Protein AF-A0A928P1C9-F1 (afdb_monomer)

Secondary structure (DSSP, 8-state):
-EEEETTEEEETT-EEEEE-TTS-EEEEEEEEEETTEEEEEETTS-EEEEEHHHHHHHT-EEEE-

Nearest PDB structures (foldseek):
  7uwz-assembly1_A  TM=7.328E-01  e=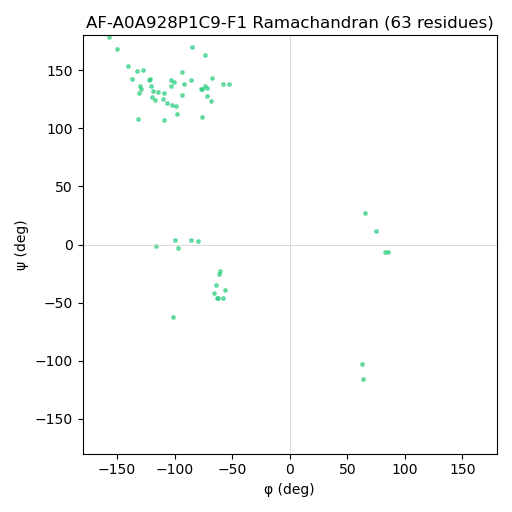3.819E-02  synthetic construct
  3hfo-assembly1_B  TM=7.266E-01  e=6.370E-02  Synechocystis sp. PCC 6803
  6ysy-assembly1_A  TM=6.363E-01  e=1.824E-02  Oryctolagus cuniculus
  8qyq-assembly2_B  TM=6.604E-01  e=2.290E-02  Bos taurus
  6qdj-assembly1_A  TM=6.024E-01  e=5.075E-02  Caenorhabditis elegans

Structure (mmCIF, N/CA/C/O backbone):
data_AF-A0A928P1C9-F1
#
_entry.id   AF-A0A928P1C9-F1
#
loop_
_atom_site.group_PDB
_atom_site.id
_atom_site.type_symbol
_atom_site.label_atom_id
_atom_site.label_alt_id
_atom_site.label_comp_id
_atom_site.label_asym_id
_atom_site.label_entity_id
_atom_site.label_seq_id
_atom_site.pdbx_PDB_ins_code
_atom_site.Cartn_x
_atom_site.Cartn_y
_atom_site.Cartn_z
_atom_site.occupancy
_atom_site.B_iso_or_equiv
_atom_site.auth_seq_id
_atom_site.auth_comp_id
_atom_site.auth_asym_id
_atom_site.auth_atom_id
_atom_site.pdbx_PDB_model_num
ATOM 1 N N . MET A 1 1 ? 6.428 3.570 -14.976 1.00 78.50 1 MET A N 1
ATOM 2 C CA . MET A 1 1 ? 5.754 2.270 -15.216 1.00 78.50 1 MET A CA 1
ATOM 3 C C . MET A 1 1 ? 4.619 2.144 -14.211 1.00 78.50 1 MET A C 1
ATOM 5 O O . MET A 1 1 ? 4.849 2.476 -13.053 1.00 78.50 1 MET A O 1
ATOM 9 N N . LYS A 1 2 ? 3.413 1.755 -14.646 1.00 86.56 2 LYS A N 1
ATOM 10 C CA . LYS A 1 2 ? 2.253 1.576 -13.756 1.00 86.56 2 LYS A CA 1
ATOM 11 C C . LYS A 1 2 ? 2.184 0.133 -13.263 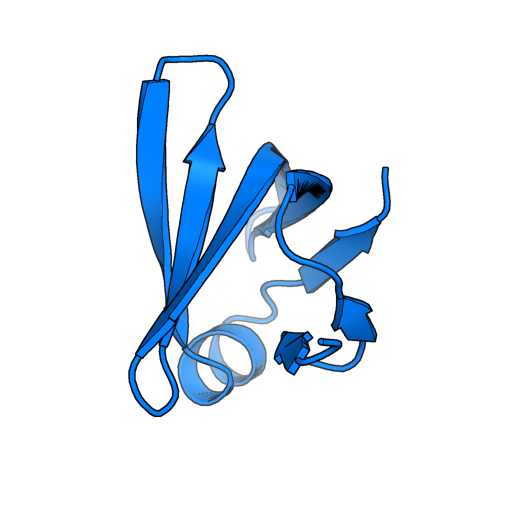1.00 86.56 2 LYS A C 1
ATOM 13 O O . LYS A 1 2 ? 2.376 -0.782 -14.059 1.00 86.56 2 LYS A O 1
ATOM 18 N N . TYR A 1 3 ? 1.872 -0.055 -11.987 1.00 89.44 3 TYR A N 1
ATOM 19 C CA . TYR A 1 3 ? 1.704 -1.366 -11.361 1.00 89.44 3 TYR 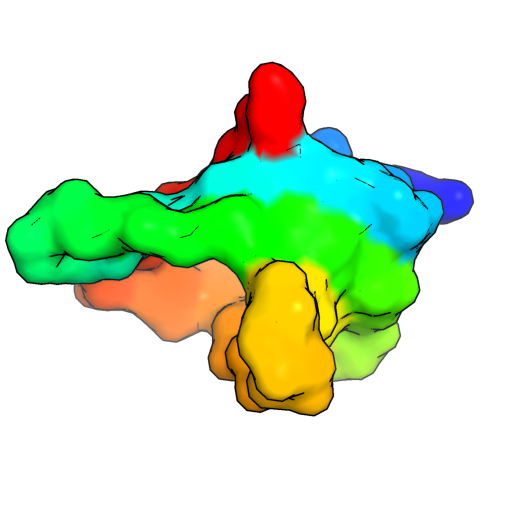A CA 1
ATOM 20 C C . TYR A 1 3 ? 0.316 -1.480 -10.747 1.00 89.44 3 TYR A C 1
ATOM 22 O O . TYR A 1 3 ? -0.190 -0.512 -10.185 1.00 89.44 3 TYR A O 1
ATOM 30 N N . LEU A 1 4 ? -0.302 -2.655 -10.851 1.00 90.19 4 LEU A N 1
ATOM 31 C CA . LEU A 1 4 ? -1.598 -2.899 -10.228 1.00 90.19 4 LEU A CA 1
ATOM 32 C C . LEU A 1 4 ? -1.411 -3.108 -8.721 1.00 90.19 4 LEU A C 1
ATOM 34 O O . LEU A 1 4 ? -0.879 -4.136 -8.304 1.00 90.19 4 LEU A O 1
ATOM 38 N N . VAL A 1 5 ? -1.859 -2.135 -7.931 1.00 91.62 5 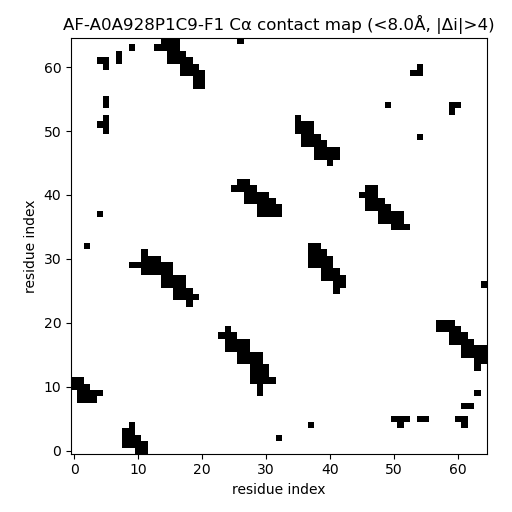VAL A N 1
ATOM 39 C CA . VAL A 1 5 ? -1.822 -2.143 -6.468 1.00 91.62 5 VAL A CA 1
ATOM 40 C C . VAL A 1 5 ? -3.249 -2.314 -5.955 1.00 91.62 5 VAL A C 1
ATOM 42 O O . VAL A 1 5 ? -4.085 -1.412 -6.047 1.00 91.62 5 VAL A O 1
ATOM 45 N N . GLY A 1 6 ? -3.550 -3.502 -5.443 1.00 88.00 6 GLY A N 1
ATOM 46 C CA . GLY A 1 6 ? -4.912 -3.939 -5.164 1.00 88.00 6 GLY A CA 1
ATOM 47 C C . GLY A 1 6 ? -5.717 -4.000 -6.460 1.00 88.00 6 GLY A C 1
ATOM 48 O O . GLY A 1 6 ? -5.554 -4.924 -7.253 1.00 88.00 6 GLY A O 1
ATOM 49 N N . GLU A 1 7 ? -6.562 -2.995 -6.671 1.00 86.31 7 GLU A N 1
ATOM 50 C CA . GLU A 1 7 ? -7.425 -2.852 -7.853 1.00 86.31 7 GLU A CA 1
ATOM 51 C C . GLU A 1 7 ? -7.084 -1.603 -8.684 1.00 86.31 7 GLU A C 1
ATOM 53 O O . GLU A 1 7 ? -7.685 -1.373 -9.732 1.00 86.31 7 GLU A O 1
ATOM 58 N N . THR A 1 8 ? -6.106 -0.801 -8.246 1.00 90.12 8 THR A N 1
ATOM 59 C CA . THR A 1 8 ? -5.796 0.497 -8.857 1.00 90.12 8 THR A CA 1
ATOM 60 C C . THR A 1 8 ? -4.405 0.484 -9.494 1.00 90.12 8 THR A C 1
ATOM 62 O O . THR A 1 8 ? -3.441 0.085 -8.838 1.00 90.12 8 THR A O 1
ATOM 65 N N . PRO A 1 9 ? -4.241 0.936 -10.750 1.00 92.00 9 PRO A N 1
ATOM 66 C CA . PRO A 1 9 ? -2.920 1.137 -11.331 1.00 92.00 9 PRO A CA 1
ATOM 67 C C . PRO A 1 9 ? -2.236 2.362 -10.708 1.00 92.00 9 PRO A C 1
ATOM 69 O O . PRO A 1 9 ? -2.801 3.455 -10.711 1.00 92.00 9 PRO A O 1
ATOM 72 N N . MET A 1 10 ? -1.011 2.187 -10.215 1.00 92.38 10 MET A N 1
ATOM 73 C CA . MET A 1 10 ? -0.236 3.224 -9.526 1.00 92.38 10 MET A CA 1
ATOM 74 C C . MET A 1 10 ? 1.157 3.405 -10.113 1.00 92.38 10 MET A C 1
ATOM 76 O O . MET A 1 10 ? 1.765 2.456 -10.616 1.00 92.38 10 MET A O 1
ATOM 80 N N . GLU A 1 11 ? 1.671 4.627 -10.019 1.00 94.00 11 GLU A N 1
ATOM 81 C CA . GLU A 1 11 ? 3.025 4.992 -10.436 1.00 94.00 11 GLU A CA 1
ATOM 82 C C . GLU A 1 11 ? 3.955 5.137 -9.231 1.00 94.00 11 GLU A C 1
ATOM 84 O O . GLU A 1 11 ? 3.565 5.644 -8.183 1.00 94.00 11 GLU A O 1
ATOM 89 N N . GLN A 1 12 ? 5.204 4.691 -9.369 1.00 93.62 12 GLN A N 1
ATOM 90 C CA . GLN A 1 12 ? 6.215 4.909 -8.332 1.00 93.62 12 GLN A CA 1
ATOM 91 C C . GLN A 1 12 ? 6.383 6.411 -8.059 1.00 93.62 12 GLN A C 1
ATOM 93 O O . GLN A 1 12 ? 6.408 7.216 -8.986 1.00 93.62 12 GLN A 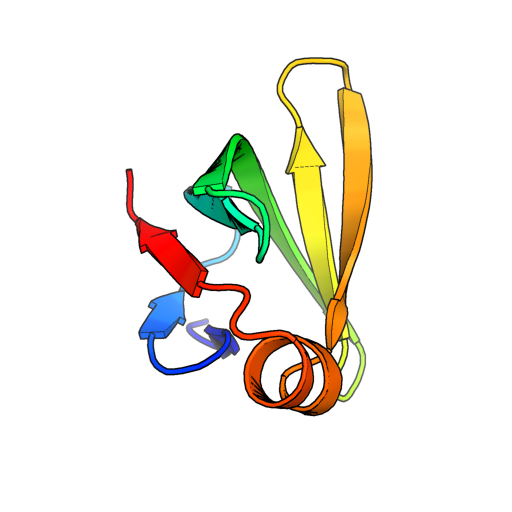O 1
ATOM 98 N N . GLY A 1 13 ? 6.503 6.783 -6.787 1.00 94.00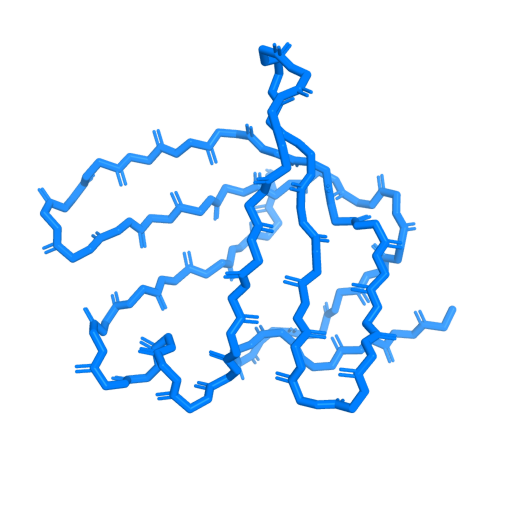 13 GLY A N 1
ATOM 99 C CA . GLY A 1 13 ? 6.533 8.169 -6.321 1.00 94.00 13 GLY A CA 1
ATOM 100 C C . GLY A 1 13 ? 5.152 8.794 -6.096 1.00 94.00 13 GLY A C 1
ATOM 101 O O . GLY A 1 13 ? 5.075 9.898 -5.562 1.00 94.00 13 GLY A O 1
ATOM 102 N N . GLN A 1 14 ? 4.062 8.109 -6.453 1.00 95.19 14 GLN A N 1
ATOM 103 C CA . GLN A 1 14 ? 2.706 8.616 -6.261 1.00 95.19 14 GLN A CA 1
ATOM 104 C C . GLN A 1 14 ? 2.309 8.609 -4.778 1.00 95.19 14 GLN A C 1
ATOM 106 O O . GLN A 1 14 ? 2.527 7.619 -4.073 1.00 95.19 14 GLN A O 1
ATOM 111 N N . ARG A 1 15 ? 1.699 9.707 -4.313 1.00 96.12 15 ARG A N 1
ATOM 112 C CA . ARG A 1 15 ? 1.078 9.783 -2.984 1.00 96.12 15 ARG A CA 1
ATOM 113 C C . ARG A 1 15 ? -0.229 8.998 -2.972 1.00 96.12 15 ARG A C 1
ATOM 115 O O . ARG A 1 15 ? -1.006 9.043 -3.928 1.00 96.12 15 ARG A O 1
ATOM 122 N N . VAL A 1 16 ? -0.438 8.241 -1.907 1.00 95.94 16 VAL A N 1
ATOM 123 C CA . VAL A 1 16 ? -1.559 7.320 -1.755 1.00 95.94 16 VAL A CA 1
ATOM 124 C C . VAL A 1 16 ? -2.093 7.356 -0.332 1.00 95.94 16 VAL A C 1
ATOM 126 O O . VAL A 1 16 ? -1.358 7.599 0.624 1.00 95.94 16 VAL A O 1
ATOM 129 N N . ILE A 1 17 ? -3.367 7.019 -0.195 1.00 96.19 17 ILE A N 1
ATOM 130 C CA . ILE A 1 17 ? -4.021 6.750 1.077 1.00 96.19 17 ILE A CA 1
ATOM 131 C C . ILE A 1 17 ? -4.242 5.242 1.183 1.00 96.19 17 ILE A C 1
ATOM 133 O O . ILE A 1 17 ? -4.911 4.631 0.342 1.00 96.19 17 ILE A O 1
ATOM 137 N N . ILE A 1 18 ? -3.680 4.643 2.231 1.00 95.38 18 ILE A N 1
ATOM 138 C CA . ILE A 1 18 ? -3.889 3.241 2.596 1.00 95.38 18 ILE A CA 1
ATOM 139 C C . ILE A 1 18 ? -4.961 3.201 3.680 1.00 95.38 18 ILE A C 1
ATOM 141 O O . ILE A 1 18 ? -4.715 3.644 4.798 1.00 95.38 18 ILE A O 1
ATOM 145 N N . THR A 1 19 ? -6.133 2.653 3.372 1.00 96.12 19 THR A N 1
ATOM 146 C CA . THR A 1 19 ? -7.211 2.409 4.337 1.00 96.12 19 THR A CA 1
ATOM 147 C C . THR A 1 19 ? -7.177 0.952 4.785 1.00 96.12 19 THR A C 1
ATOM 149 O O . THR A 1 19 ? -7.335 0.040 3.971 1.00 96.12 19 THR A O 1
ATOM 152 N N . PHE A 1 20 ? -6.980 0.729 6.082 1.00 94.50 20 PHE A N 1
ATOM 153 C CA . PHE A 1 20 ? -6.928 -0.591 6.703 1.00 94.50 20 PHE A CA 1
ATOM 154 C C . PHE A 1 20 ? -8.322 -1.123 7.056 1.00 94.50 20 PHE A C 1
ATOM 156 O O . PHE A 1 20 ? -9.329 -0.416 7.002 1.00 94.50 20 PHE A O 1
ATOM 163 N N . SER A 1 21 ? -8.376 -2.399 7.440 1.00 92.81 21 SER A N 1
ATOM 164 C CA . SER A 1 21 ? -9.614 -3.114 7.774 1.00 92.81 21 SER A CA 1
ATOM 165 C C . SER A 1 21 ? -10.379 -2.523 8.960 1.00 92.81 21 SER A C 1
ATOM 167 O O . SER A 1 21 ? -11.582 -2.727 9.078 1.00 92.81 21 SER A O 1
ATOM 169 N N . ASP A 1 22 ? -9.679 -1.825 9.854 1.00 93.12 22 ASP A N 1
ATOM 170 C CA . ASP A 1 22 ? -10.247 -1.135 11.015 1.00 93.12 22 ASP A CA 1
ATOM 171 C C . ASP A 1 22 ? -10.748 0.284 10.680 1.00 93.12 22 ASP A C 1
ATOM 173 O O . ASP A 1 22 ? -11.189 1.011 11.566 1.00 93.12 22 ASP A O 1
ATOM 177 N N . GLY A 1 23 ? -10.682 0.685 9.405 1.00 93.00 23 GLY A N 1
ATOM 178 C CA . GLY A 1 23 ? -11.091 2.001 8.920 1.00 93.00 23 GLY A CA 1
ATOM 179 C C . GLY A 1 23 ? -10.031 3.090 9.083 1.00 93.00 23 GLY A C 1
ATOM 180 O O . GLY A 1 23 ? -10.218 4.191 8.560 1.00 93.00 23 GLY A O 1
ATOM 181 N N . LYS A 1 24 ? -8.900 2.816 9.750 1.00 94.50 24 LYS A N 1
ATOM 182 C CA . LYS A 1 24 ? -7.806 3.789 9.837 1.00 94.50 24 LYS A CA 1
ATOM 183 C C . LYS A 1 24 ? -7.180 3.989 8.470 1.00 94.50 24 LYS A C 1
ATOM 185 O O . LYS A 1 24 ? -7.034 3.046 7.696 1.00 94.50 24 LYS A O 1
ATOM 190 N N . SER A 1 25 ? -6.793 5.227 8.193 1.00 95.38 25 SER A N 1
ATOM 191 C CA . SER A 1 25 ? -6.121 5.589 6.953 1.00 95.38 25 SER A CA 1
ATOM 192 C C . SER A 1 25 ? -4.761 6.204 7.239 1.00 95.38 25 SER A C 1
ATOM 194 O O . SER A 1 25 ? -4.600 6.925 8.222 1.00 95.38 25 SER A O 1
ATOM 196 N N . VAL A 1 26 ? -3.787 5.892 6.390 1.00 95.12 26 VAL A N 1
ATOM 197 C CA . VAL A 1 26 ? -2.418 6.408 6.475 1.00 95.12 26 VAL A CA 1
ATOM 198 C C . VAL A 1 26 ? -2.005 6.931 5.106 1.00 95.12 26 VAL A C 1
ATOM 200 O O . VAL A 1 26 ? -2.147 6.220 4.109 1.00 95.12 26 VAL A O 1
ATOM 203 N N . SER A 1 27 ? -1.484 8.157 5.073 1.00 96.19 27 SER A N 1
ATOM 204 C CA . SER A 1 27 ? -0.853 8.729 3.884 1.00 96.19 27 SER A CA 1
ATOM 205 C C . SER A 1 27 ? 0.545 8.148 3.698 1.00 96.19 27 SER A C 1
ATOM 207 O O . SER A 1 27 ? 1.328 8.031 4.648 1.00 96.19 27 SER A O 1
ATOM 209 N N . ALA A 1 28 ? 0.854 7.756 2.468 1.00 96.81 28 ALA A N 1
ATOM 210 C CA . ALA A 1 28 ? 2.129 7.160 2.107 1.00 96.81 28 ALA A CA 1
ATOM 211 C C . ALA A 1 28 ? 2.509 7.485 0.659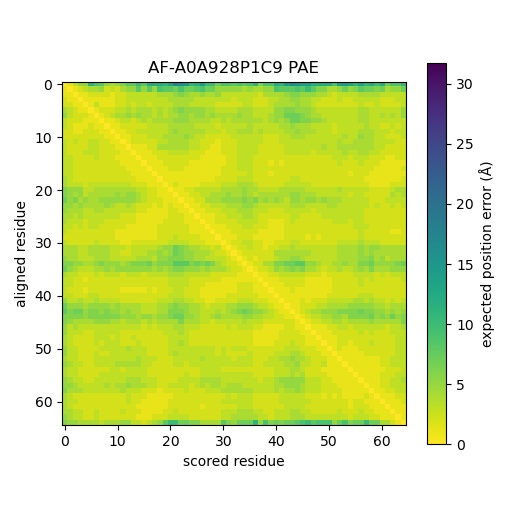 1.00 96.81 28 ALA A C 1
ATOM 213 O O . ALA A 1 28 ? 1.698 7.960 -0.132 1.00 96.81 28 ALA A O 1
ATOM 214 N N . VAL A 1 29 ? 3.751 7.196 0.294 1.00 96.94 29 VAL A N 1
ATOM 215 C CA . VAL A 1 29 ? 4.253 7.272 -1.077 1.00 96.94 29 VAL A CA 1
ATOM 216 C C . VAL A 1 29 ? 4.501 5.859 -1.577 1.00 96.94 29 VAL A C 1
ATOM 218 O O . VAL A 1 29 ? 5.247 5.107 -0.950 1.00 96.94 29 VAL A O 1
ATOM 221 N N . TYR A 1 30 ? 3.908 5.492 -2.711 1.00 96.31 30 TYR A N 1
ATOM 222 C CA . TYR A 1 30 ? 4.188 4.212 -3.355 1.00 96.31 30 TYR A CA 1
ATOM 223 C C . TYR A 1 30 ? 5.618 4.209 -3.906 1.00 96.31 30 TYR A C 1
ATOM 225 O O . TYR A 1 30 ? 5.986 5.088 -4.682 1.00 96.31 30 TYR A O 1
ATOM 233 N N . LYS A 1 31 ? 6.447 3.245 -3.498 1.00 95.69 31 LYS A N 1
ATOM 234 C CA . LYS A 1 31 ? 7.876 3.213 -3.846 1.00 95.69 31 LYS A CA 1
ATOM 235 C C . LYS A 1 31 ? 8.172 2.239 -4.958 1.00 95.69 31 LYS A C 1
ATOM 237 O O . LYS A 1 31 ? 8.642 2.639 -6.019 1.00 95.69 31 LYS A O 1
ATOM 242 N N . ASP A 1 32 ? 7.903 0.967 -4.716 1.00 93.12 32 ASP A N 1
ATOM 243 C CA . ASP A 1 32 ? 8.274 -0.094 -5.629 1.00 93.12 32 ASP A CA 1
ATOM 244 C C . ASP A 1 32 ? 7.421 -1.347 -5.446 1.00 93.12 32 ASP A C 1
ATOM 246 O O . ASP A 1 32 ? 6.508 -1.421 -4.617 1.00 93.12 32 ASP A O 1
ATOM 250 N N . THR A 1 33 ? 7.710 -2.332 -6.288 1.00 93.31 33 THR A N 1
ATOM 251 C CA . THR A 1 33 ? 7.129 -3.657 -6.186 1.00 93.31 33 THR A CA 1
ATOM 252 C C . THR A 1 33 ? 8.198 -4.712 -6.405 1.00 93.31 33 THR A C 1
ATOM 254 O O . THR A 1 33 ? 9.080 -4.557 -7.251 1.00 93.31 33 THR A O 1
ATOM 257 N N . TYR A 1 34 ? 8.095 -5.798 -5.646 1.00 89.19 34 TYR A N 1
ATOM 258 C CA . TYR A 1 34 ? 8.911 -6.989 -5.814 1.00 89.19 34 TYR A CA 1
ATOM 259 C C . TYR A 1 34 ? 8.004 -8.221 -5.802 1.00 89.19 34 TYR A C 1
ATOM 261 O O . TYR A 1 34 ? 7.425 -8.592 -4.775 1.00 89.19 34 TYR A O 1
ATOM 269 N N . GLY A 1 35 ? 7.838 -8.840 -6.973 1.00 86.00 35 GLY A N 1
ATOM 270 C CA . GLY A 1 35 ? 6.867 -9.914 -7.173 1.00 86.00 35 GLY A CA 1
ATOM 271 C C . GLY A 1 35 ? 5.434 -9.417 -6.966 1.00 86.00 35 GLY A C 1
ATOM 272 O O . GLY A 1 35 ? 4.957 -8.568 -7.709 1.00 86.00 35 GLY A O 1
ATOM 273 N N . TYR A 1 36 ? 4.750 -9.951 -5.952 1.00 84.56 36 TYR A N 1
ATOM 274 C CA . TYR A 1 36 ? 3.371 -9.574 -5.603 1.00 84.56 36 TYR A CA 1
ATOM 275 C C . TYR A 1 36 ? 3.278 -8.585 -4.435 1.00 84.56 36 TYR A C 1
ATOM 277 O O . TYR A 1 36 ? 2.172 -8.303 -3.968 1.00 84.56 36 TYR A O 1
ATOM 285 N N . ASN A 1 37 ? 4.422 -8.116 -3.930 1.00 93.44 37 ASN A N 1
ATOM 286 C CA . ASN A 1 37 ? 4.511 -7.204 -2.798 1.00 93.44 37 ASN A CA 1
ATOM 287 C C . ASN A 1 37 ? 4.735 -5.772 -3.287 1.00 93.44 37 ASN A C 1
ATOM 289 O O . ASN A 1 37 ? 5.517 -5.543 -4.210 1.00 93.44 37 ASN A O 1
ATOM 293 N N . HIS A 1 38 ? 4.069 -4.824 -2.642 1.00 95.31 38 HIS A N 1
ATOM 294 C CA . HIS A 1 38 ? 4.141 -3.392 -2.905 1.00 95.31 38 HIS A CA 1
ATOM 295 C C . HIS A 1 38 ? 4.659 -2.679 -1.662 1.00 95.31 38 HIS A C 1
ATOM 297 O O . HIS A 1 38 ? 4.156 -2.931 -0.564 1.00 95.31 38 HIS A O 1
ATOM 303 N N . SER A 1 39 ? 5.642 -1.801 -1.838 1.00 96.12 39 SER A N 1
ATOM 304 C CA . SER A 1 39 ? 6.239 -1.031 -0.748 1.00 96.12 39 SER A CA 1
ATOM 305 C C . SER A 1 39 ? 5.722 0.400 -0.755 1.00 96.12 39 SER A C 1
ATOM 307 O O . SER A 1 39 ? 5.663 1.057 -1.798 1.00 96.12 39 SER A O 1
ATOM 309 N N . PHE A 1 40 ? 5.398 0.898 0.429 1.00 96.75 40 PHE A N 1
ATOM 310 C CA . PHE A 1 40 ? 4.918 2.249 0.666 1.00 96.75 40 PHE A CA 1
ATOM 311 C C . PHE A 1 40 ? 5.732 2.874 1.789 1.00 96.75 40 PHE A C 1
ATOM 313 O O . PHE A 1 40 ? 5.968 2.227 2.805 1.00 96.75 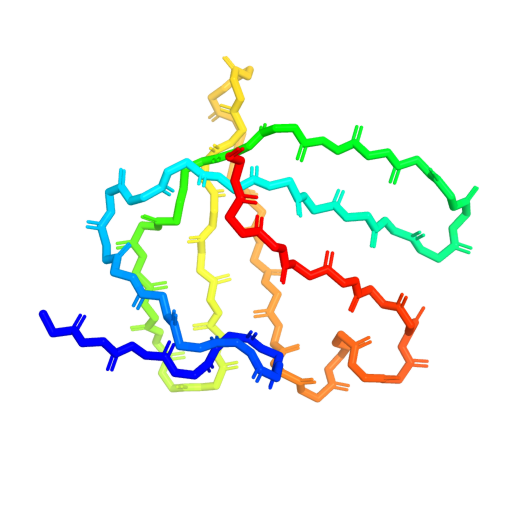40 PHE A O 1
ATOM 320 N N . GLU A 1 41 ? 6.138 4.126 1.635 1.00 97.31 41 GLU A N 1
ATOM 321 C CA . GLU A 1 41 ? 6.787 4.886 2.704 1.00 97.31 41 GLU A CA 1
ATOM 322 C C . GLU A 1 41 ? 5.775 5.846 3.325 1.00 97.31 41 GLU A C 1
ATOM 324 O O . GLU A 1 41 ? 5.203 6.678 2.622 1.00 97.31 41 GLU A O 1
ATOM 329 N N . THR A 1 42 ? 5.519 5.714 4.623 1.00 95.19 42 THR A N 1
ATOM 330 C CA . THR A 1 42 ? 4.631 6.611 5.370 1.00 95.19 42 THR A CA 1
ATOM 331 C C . THR A 1 42 ? 5.301 7.961 5.608 1.00 95.19 42 THR A C 1
ATOM 333 O O . THR A 1 42 ? 6.523 8.083 5.558 1.00 95.19 42 THR A O 1
ATOM 336 N N . GLU A 1 43 ? 4.520 8.981 5.962 1.00 89.69 43 GLU A N 1
ATOM 337 C CA . GLU A 1 43 ? 5.070 10.306 6.306 1.00 89.69 43 GLU A CA 1
ATOM 338 C C . GLU A 1 43 ? 6.030 10.282 7.506 1.00 89.69 43 GLU A C 1
ATOM 340 O O . GLU A 1 43 ? 6.902 11.136 7.632 1.00 89.69 43 GLU A O 1
ATOM 345 N N . THR A 1 44 ? 5.913 9.272 8.371 1.00 89.06 44 THR A N 1
ATOM 346 C CA . THR A 1 44 ? 6.822 9.042 9.502 1.00 89.06 44 THR A CA 1
ATOM 347 C C . THR A 1 44 ? 8.137 8.360 9.099 1.00 89.06 44 THR A C 1
ATOM 349 O O . THR A 1 44 ? 8.927 8.013 9.975 1.00 89.06 44 THR A O 1
ATOM 352 N N . GLY A 1 45 ? 8.366 8.109 7.803 1.00 89.94 45 GLY A N 1
ATOM 353 C CA . GLY A 1 45 ? 9.544 7.407 7.276 1.00 89.94 45 GLY A CA 1
ATOM 354 C C . GLY A 1 45 ? 9.518 5.891 7.494 1.00 89.94 45 GLY A C 1
ATOM 355 O O . GLY A 1 45 ? 10.532 5.214 7.338 1.00 89.94 45 GLY A O 1
ATOM 356 N N . SER A 1 46 ? 8.375 5.327 7.896 1.00 93.56 46 SER A N 1
ATOM 357 C CA . SER A 1 46 ? 8.226 3.880 8.076 1.00 93.56 46 SER A CA 1
ATOM 358 C C . SER A 1 46 ? 7.855 3.221 6.751 1.00 93.56 46 SER A C 1
ATOM 360 O O . SER A 1 46 ? 7.058 3.754 5.985 1.00 93.56 46 SER A O 1
ATOM 362 N N . THR A 1 47 ? 8.400 2.036 6.479 1.00 94.69 47 THR A N 1
ATOM 363 C CA . THR A 1 47 ? 8.026 1.269 5.283 1.00 94.69 47 THR A CA 1
ATOM 364 C C . THR A 1 47 ? 6.913 0.282 5.613 1.00 94.69 47 THR A C 1
ATOM 366 O O . THR A 1 47 ? 7.022 -0.511 6.547 1.00 94.69 47 THR A O 1
ATOM 369 N N . VAL A 1 48 ? 5.846 0.319 4.823 1.00 94.25 48 VAL A N 1
ATOM 370 C CA . VAL A 1 48 ? 4.736 -0.629 4.849 1.00 94.25 48 VAL A CA 1
ATOM 371 C C . VAL A 1 48 ? 4.813 -1.473 3.587 1.00 94.25 48 VAL A C 1
ATOM 373 O O . VAL A 1 48 ? 4.897 -0.941 2.484 1.00 94.25 48 VAL A O 1
ATOM 376 N N . THR A 1 49 ? 4.745 -2.792 3.735 1.00 95.44 49 THR A N 1
ATOM 377 C CA . THR A 1 49 ? 4.741 -3.719 2.600 1.00 95.44 49 THR A CA 1
ATOM 378 C C . THR A 1 49 ? 3.428 -4.482 2.572 1.00 95.44 49 THR A C 1
ATOM 380 O O . THR A 1 49 ? 3.053 -5.121 3.555 1.00 95.44 49 THR A O 1
ATOM 383 N N . LEU A 1 50 ? 2.723 -4.423 1.444 1.00 95.19 50 LEU A N 1
ATOM 384 C CA . LEU A 1 50 ? 1.433 -5.083 1.260 1.00 95.19 50 LEU A CA 1
ATOM 385 C C . LEU A 1 50 ? 1.438 -5.904 -0.021 1.00 95.19 50 LEU A C 1
ATOM 387 O O . LEU A 1 50 ? 1.839 -5.422 -1.076 1.00 95.19 50 LEU A O 1
ATOM 391 N N . SER A 1 51 ? 0.942 -7.137 0.056 1.00 95.00 51 SER A N 1
ATOM 392 C CA . SER A 1 51 ? 0.695 -7.946 -1.134 1.00 95.00 51 SER A CA 1
ATOM 393 C C . SER A 1 51 ? -0.740 -7.785 -1.618 1.00 95.00 51 SER A C 1
ATOM 395 O O . SER A 1 51 ? -1.659 -7.629 -0.810 1.00 95.00 51 SER A O 1
ATOM 397 N N . ASN A 1 52 ? -0.966 -7.888 -2.930 1.00 92.19 52 ASN A N 1
ATOM 398 C CA . ASN A 1 52 ? -2.322 -7.816 -3.496 1.00 92.19 52 ASN A CA 1
ATOM 399 C C . ASN A 1 52 ? -3.268 -8.855 -2.883 1.00 92.19 52 ASN A C 1
ATOM 401 O O . ASN A 1 52 ? -4.423 -8.559 -2.572 1.00 92.19 52 ASN A O 1
ATOM 405 N N . HIS A 1 53 ? -2.760 -10.064 -2.644 1.00 92.19 53 HIS A N 1
ATOM 406 C CA . HIS A 1 53 ? -3.529 -1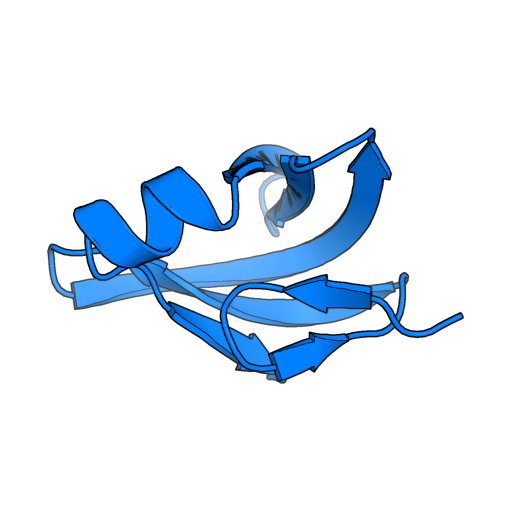1.123 -2.005 1.00 92.19 53 HIS A CA 1
ATOM 407 C C . HIS A 1 53 ? -3.940 -10.754 -0.573 1.00 92.19 53 HIS A C 1
ATOM 409 O O . HIS A 1 53 ? -5.107 -10.904 -0.206 1.00 92.19 53 HIS A O 1
ATOM 415 N N . PHE A 1 54 ? -3.002 -10.230 0.221 1.00 91.56 54 PHE A N 1
ATOM 416 C CA . PHE A 1 54 ? -3.260 -9.834 1.603 1.00 91.56 54 PHE A CA 1
ATOM 417 C C . PHE A 1 54 ? -4.231 -8.656 1.689 1.00 91.56 54 PHE A C 1
ATOM 419 O O . PHE A 1 54 ? -5.156 -8.690 2.500 1.00 91.56 54 PHE A O 1
ATOM 426 N N . MET A 1 55 ? -4.077 -7.657 0.814 1.00 93.62 55 MET A N 1
ATOM 427 C CA . MET A 1 55 ? -4.988 -6.514 0.758 1.00 93.62 55 MET A CA 1
ATOM 428 C C . MET A 1 55 ? -6.427 -6.958 0.507 1.00 93.62 55 MET A C 1
ATOM 430 O O . MET A 1 55 ? -7.325 -6.572 1.252 1.00 93.62 55 MET A O 1
ATOM 434 N N . ARG A 1 56 ? -6.636 -7.861 -0.459 1.00 92.19 56 ARG A N 1
ATOM 435 C CA . ARG A 1 56 ? -7.959 -8.426 -0.744 1.00 92.19 56 ARG A CA 1
ATOM 436 C C . ARG A 1 56 ? -8.526 -9.213 0.439 1.00 92.19 56 ARG A C 1
ATOM 438 O O . ARG A 1 56 ? -9.683 -9.020 0.791 1.00 92.19 56 ARG A O 1
ATOM 445 N N . LEU A 1 57 ? -7.725 -10.081 1.064 1.00 94.19 57 LEU A N 1
ATOM 446 C CA . LEU A 1 57 ? -8.168 -10.894 2.206 1.00 94.19 57 LEU A CA 1
ATOM 447 C C . LEU A 1 57 ? -8.541 -10.060 3.434 1.00 94.19 57 LEU A C 1
ATOM 449 O O . LEU A 1 57 ? -9.428 -10.445 4.191 1.00 94.19 57 LEU A O 1
ATOM 453 N N . LYS A 1 58 ? -7.836 -8.949 3.662 1.00 93.88 58 LYS A N 1
ATOM 454 C CA . LYS A 1 58 ? -8.048 -8.083 4.824 1.00 93.88 58 LYS A CA 1
ATOM 455 C C . LYS A 1 58 ? -8.940 -6.882 4.529 1.00 93.88 58 LYS A C 1
ATOM 457 O O . LYS A 1 58 ? -9.237 -6.133 5.445 1.00 93.88 58 LYS A O 1
ATOM 462 N N . GLY A 1 59 ? -9.381 -6.685 3.289 1.00 93.75 59 GLY A N 1
ATOM 463 C CA . GLY A 1 59 ? -10.148 -5.497 2.910 1.00 93.75 59 GLY A CA 1
ATOM 464 C C . GLY A 1 59 ? -9.342 -4.197 3.017 1.00 93.75 59 GLY A C 1
ATOM 465 O O . GLY A 1 59 ? -9.928 -3.140 3.230 1.00 93.75 59 GLY A O 1
ATOM 466 N N . ILE A 1 60 ? -8.014 -4.271 2.878 1.00 95.38 60 ILE A N 1
ATOM 467 C CA . ILE A 1 60 ? -7.147 -3.090 2.808 1.00 95.38 60 ILE A CA 1
ATOM 468 C C . ILE A 1 60 ? -7.296 -2.482 1.416 1.00 95.38 60 ILE A C 1
ATOM 470 O O . ILE A 1 60 ? -7.262 -3.192 0.410 1.00 95.38 60 ILE A O 1
ATOM 474 N N . ARG A 1 61 ? -7.458 -1.163 1.355 1.00 95.12 61 ARG A N 1
ATOM 475 C CA . ARG A 1 61 ? -7.644 -0.417 0.110 1.00 95.12 61 ARG A CA 1
ATOM 476 C C . ARG A 1 61 ? -6.531 0.603 -0.035 1.00 95.12 61 ARG A C 1
ATOM 478 O O . ARG A 1 61 ? -6.218 1.301 0.921 1.00 95.12 61 ARG A O 1
ATOM 485 N N . VAL A 1 62 ? -5.979 0.713 -1.235 1.00 95.31 62 VAL A N 1
ATOM 486 C CA . VAL A 1 62 ? -4.993 1.741 -1.573 1.00 95.31 62 VAL A CA 1
ATOM 487 C C . VAL A 1 62 ? -5.564 2.577 -2.705 1.00 95.31 62 VAL A C 1
ATOM 489 O O . VAL A 1 62 ? -6.016 2.034 -3.718 1.00 95.31 62 VAL A O 1
ATOM 492 N N . LYS A 1 63 ? -5.583 3.894 -2.518 1.00 94.88 63 LYS A N 1
ATOM 493 C CA . LYS A 1 63 ? -6.077 4.854 -3.508 1.00 94.88 63 LYS A CA 1
ATOM 494 C C . LYS A 1 63 ? -5.086 6.003 -3.661 1.00 94.88 63 LYS A C 1
ATOM 496 O O . LYS A 1 63 ? -4.427 6.327 -2.679 1.00 94.88 63 LYS A O 1
ATOM 501 N N . PRO A 1 64 ? -4.977 6.614 -4.848 1.00 93.94 64 PRO A N 1
ATOM 502 C CA . PRO A 1 64 ? -4.304 7.897 -4.996 1.00 93.94 64 PRO A CA 1
ATOM 503 C C . PRO A 1 64 ? -4.884 8.923 -4.017 1.00 93.94 64 PRO A C 1
ATOM 505 O O . PRO A 1 64 ? -6.103 8.939 -3.820 1.00 93.94 64 PRO A O 1
ATOM 508 N N . GLU A 1 65 ? -4.006 9.711 -3.401 1.00 89.50 65 GLU A N 1
ATOM 509 C CA . GLU A 1 65 ? -4.376 10.958 -2.711 1.00 89.50 65 GLU A CA 1
ATOM 510 C C . GLU A 1 65 ? -4.766 12.021 -3.749 1.00 89.50 65 GLU A C 1
ATOM 512 O O . GLU A 1 65 ? -5.793 12.699 -3.528 1.00 89.50 65 GLU A O 1
#

Sequence (65 aa):
MKYLVGETPMEQGQRVIITFSDGKSVSAVYKDTYGYNHSFETETGSTVTLSNHFMRLKGIRVKPE

pLDDT: mean 93.03, std 3.42, range [78.5, 97.31]

Solvent-accessible surface area (backbone atoms only — not comparable to full-atom values): 3652 Å² total; per-residue (Å²): 118,75,43,78,45,70,91,37,76,43,45,64,71,38,52,25,37,41,32,41,68,88,68,53,69,46,59,28,29,34,59,51,71,61,92,67,33,35,35,28,38,32,85,86,72,46,80,47,76,49,33,44,68,55,26,64,76,51,60,40,43,60,41,79,107

Mean predicted aligned error: 2.87 Å

Radius of gyration: 10.46 Å; Cα contacts (8 Å, |Δi|>4): 134; chains: 1; bounding box: 21×22×26 Å

Foldseek 3Di:
DWDCDQNDTDDAQFWKWKQFLVRDIFIWGWHDDDDQKTWTQGPVRDIDIDGSVRCVVGVIDIDGD